Protein AF-A0AA40HMI4-F1 (afdb_monomer_lite)

pLDDT: mean 77.81, std 23.57, range [29.59, 97.75]

InterPro domains:
  IPR001865 Small ribosomal subunit protein uS2 [PF00318] (86-175)
  IPR001865 Small ribosomal subunit protein uS2 [cd01425] (86-175)
  IPR005706 Small ribosomal subunit protein uS2, bacteria/mitochondria/plastid [PTHR12534] (61-177)
  IPR018130 Small ribosomal subunit protein uS2, conserved site [PS00962] (83-94)
  IPR023591 Small ribosomal subunit protein uS2, flavodoxin-like domain superfamily [SSF52313] (86-175)

Secondary structure (DSSP, 8-state):
-------PPP------------------PPPPPPP----------------TTSHHHHHHHHHHHHSGGGSTTTT-GGGG--HHHHHHTTTTEEEEGGG--GGGGGGEEEEETTEEEE-HHHHHHHHHHHHHHHHHHHHTT---EEE---TTTHHHHHHHHHHHT-EEE-SPPPTT-

Radius of gyration: 33.23 Å; chains: 1; bounding box: 65×62×98 Å

Foldseek 3Di:
DDDDDDDDDDDDDDDDDDDDDDDDDDDDDDDDDDDDDDDDDDDDPPPPPDDPPPVVVVVVVCCLLCVCVVDPCSPVLLVVDDLVRCVVVVVQWAAFLVPDDPVCVVQWPQDDPRITTGDSVVVSVVVSVVVSVVVSCVSVVHADEAEAQDPVCLVVSCVVCVVVVHHYDHDDDDPPD

Structure (mmCIF, N/CA/C/O backbone):
data_AF-A0AA40HMI4-F1
#
_entry.id   AF-A0AA40HMI4-F1
#
loop_
_atom_site.group_PDB
_atom_site.id
_atom_site.type_symbol
_atom_site.label_atom_id
_atom_site.label_alt_id
_atom_site.label_comp_id
_atom_site.label_asym_id
_atom_site.label_entity_id
_atom_site.label_seq_id
_atom_site.pdbx_PDB_ins_code
_atom_site.Cartn_x
_atom_site.Cartn_y
_atom_site.Cartn_z
_atom_site.occupancy
_atom_site.B_iso_or_equiv
_atom_site.auth_seq_id
_atom_site.auth_comp_id
_atom_site.auth_asym_id
_atom_site.auth_atom_id
_atom_site.pdbx_PDB_model_num
ATOM 1 N N . MET A 1 1 ? 45.053 35.890 -38.807 1.00 39.19 1 MET A N 1
ATOM 2 C CA . MET A 1 1 ? 45.631 36.956 -37.968 1.00 39.19 1 MET A CA 1
ATOM 3 C C . MET A 1 1 ? 44.486 37.784 -37.398 1.00 39.19 1 MET A C 1
ATOM 5 O O . MET A 1 1 ? 43.878 38.510 -38.161 1.00 39.19 1 MET A O 1
ATOM 9 N N . ALA A 1 2 ? 44.202 37.563 -36.106 1.00 47.47 2 ALA A N 1
ATOM 10 C CA . ALA A 1 2 ? 43.482 38.379 -35.110 1.00 47.47 2 ALA A CA 1
ATOM 11 C C . ALA A 1 2 ? 42.045 38.937 -35.359 1.00 47.47 2 ALA A C 1
ATOM 13 O O . ALA A 1 2 ? 41.652 39.159 -36.497 1.00 47.47 2 ALA A O 1
ATOM 14 N N . PRO A 1 3 ? 41.253 39.137 -34.275 1.00 67.62 3 PRO A N 1
ATOM 15 C CA . PRO A 1 3 ? 39.784 39.033 -34.266 1.00 67.62 3 PRO A CA 1
ATOM 16 C C . PRO A 1 3 ? 39.045 40.328 -33.846 1.00 67.62 3 PRO A C 1
ATOM 18 O O . PRO A 1 3 ? 39.661 41.274 -33.362 1.00 67.62 3 PRO A O 1
ATOM 21 N N . ALA A 1 4 ? 37.710 40.358 -33.965 1.00 50.25 4 ALA A N 1
ATOM 22 C CA . ALA A 1 4 ? 36.847 41.439 -33.450 1.00 50.25 4 ALA A CA 1
ATOM 23 C C . ALA A 1 4 ? 35.420 40.907 -33.118 1.00 50.25 4 ALA A C 1
ATOM 25 O O . ALA A 1 4 ? 35.103 39.784 -33.507 1.00 50.25 4 ALA A O 1
ATOM 26 N N . PRO A 1 5 ? 34.557 41.635 -32.378 1.00 55.12 5 PRO A N 1
ATOM 27 C CA . PRO A 1 5 ? 34.471 41.522 -30.922 1.00 55.12 5 PRO A CA 1
ATOM 28 C C . PRO A 1 5 ? 33.071 41.145 -30.389 1.00 55.12 5 PRO A C 1
ATOM 30 O O . PRO A 1 5 ? 32.050 41.248 -31.065 1.00 55.12 5 PRO A O 1
ATOM 33 N N . ALA A 1 6 ? 33.058 40.724 -29.123 1.00 49.03 6 ALA A N 1
ATOM 34 C CA . ALA A 1 6 ? 31.888 40.367 -28.328 1.00 49.03 6 ALA A CA 1
ATOM 35 C C . ALA A 1 6 ? 30.992 41.571 -27.974 1.00 49.03 6 ALA A C 1
ATOM 37 O O . ALA A 1 6 ? 31.489 42.667 -27.714 1.00 49.03 6 ALA A O 1
ATOM 38 N N . LEU A 1 7 ? 29.679 41.326 -27.862 1.00 54.28 7 LEU A N 1
ATOM 39 C CA . LEU A 1 7 ? 28.703 42.230 -27.242 1.00 54.28 7 LEU A CA 1
ATOM 40 C C . LEU A 1 7 ? 28.017 41.565 -26.031 1.00 54.28 7 LEU A C 1
ATOM 42 O O . LEU A 1 7 ? 27.800 40.350 -26.047 1.00 54.28 7 LEU A O 1
ATOM 46 N N . PRO A 1 8 ? 27.683 42.339 -24.978 1.00 50.62 8 PRO A N 1
ATOM 47 C CA . PRO A 1 8 ? 27.342 41.804 -23.665 1.00 50.62 8 PRO A CA 1
ATOM 48 C C . PRO A 1 8 ? 25.832 41.648 -23.431 1.00 50.62 8 PRO A C 1
ATOM 50 O O . PRO A 1 8 ? 25.006 42.419 -23.918 1.00 50.62 8 PRO A O 1
ATOM 53 N N . ARG A 1 9 ? 25.492 40.654 -22.603 1.00 42.12 9 ARG A N 1
ATOM 54 C CA . ARG A 1 9 ? 24.164 40.452 -22.015 1.00 42.12 9 ARG A CA 1
ATOM 55 C C . ARG A 1 9 ? 23.946 41.402 -20.838 1.00 42.12 9 ARG A C 1
ATOM 57 O O . ARG A 1 9 ? 24.778 41.497 -19.940 1.00 42.12 9 ARG A O 1
ATOM 64 N N . LEU A 1 10 ? 22.792 42.054 -20.850 1.00 40.53 10 LEU A N 1
ATOM 65 C CA . LEU A 1 10 ? 22.265 42.913 -19.796 1.00 40.53 10 LEU A CA 1
ATOM 66 C C . LEU A 1 10 ? 21.393 42.112 -18.811 1.00 40.53 10 LEU A C 1
ATOM 68 O O . LEU A 1 10 ? 20.688 41.191 -19.215 1.00 40.53 10 LEU A O 1
ATOM 72 N N . LEU A 1 11 ? 21.394 42.607 -17.566 1.00 37.09 11 LEU A N 1
ATOM 73 C CA . LEU A 1 11 ? 20.369 42.511 -16.511 1.00 37.09 11 LEU A CA 1
ATOM 74 C C . LEU A 1 11 ? 20.312 41.238 -15.649 1.00 37.09 11 LEU A C 1
ATOM 76 O O . LEU A 1 11 ? 19.708 40.237 -16.013 1.00 37.09 11 LEU A O 1
ATOM 80 N N . SER A 1 12 ? 20.773 41.363 -14.400 1.00 38.62 12 SER A N 1
ATOM 81 C CA . SER A 1 12 ? 19.891 41.602 -13.235 1.00 38.62 12 SER A CA 1
ATOM 82 C C . SER A 1 12 ? 20.433 40.937 -11.963 1.00 38.62 12 SER A C 1
ATOM 84 O O . SER A 1 12 ? 20.500 39.716 -11.886 1.00 38.62 12 SER A O 1
ATOM 86 N N . ALA A 1 13 ? 20.782 41.756 -10.969 1.00 42.25 13 ALA A N 1
ATOM 87 C CA . ALA A 1 13 ? 20.703 41.506 -9.522 1.00 42.25 13 ALA A CA 1
ATOM 88 C C . ALA A 1 13 ? 21.290 42.771 -8.858 1.00 42.25 13 ALA A C 1
ATOM 90 O O . ALA A 1 13 ? 22.394 43.182 -9.191 1.00 42.25 13 ALA A O 1
ATOM 91 N N . GLY A 1 14 ? 20.605 43.535 -8.013 1.00 39.56 14 GLY A N 1
ATOM 92 C CA . GLY A 1 14 ? 19.668 43.102 -6.989 1.00 39.56 14 GLY A CA 1
ATOM 93 C C . GLY A 1 14 ? 20.402 43.000 -5.650 1.00 39.56 14 GLY A C 1
ATOM 94 O O . GLY A 1 14 ? 20.898 41.936 -5.318 1.00 39.56 14 GLY A O 1
ATOM 95 N N . ALA A 1 15 ? 20.404 44.116 -4.912 1.00 40.19 15 ALA A N 1
ATOM 96 C CA . ALA A 1 15 ? 20.555 44.238 -3.455 1.00 40.19 15 ALA A CA 1
ATOM 97 C C . ALA A 1 15 ? 21.954 44.131 -2.784 1.00 40.19 15 ALA A C 1
ATOM 99 O O . ALA A 1 15 ? 22.657 43.129 -2.819 1.00 40.19 15 ALA A O 1
ATOM 100 N N . TRP A 1 16 ? 22.285 45.231 -2.097 1.00 36.84 16 TRP A N 1
ATOM 101 C CA . TRP A 1 16 ? 23.260 45.450 -1.007 1.00 36.84 16 TRP A CA 1
ATOM 102 C C . TRP A 1 16 ? 22.890 44.680 0.296 1.00 36.84 16 TRP A C 1
ATOM 104 O O . TRP A 1 16 ? 21.784 44.138 0.306 1.00 36.84 16 TRP A O 1
ATOM 114 N N . PRO A 1 17 ? 23.670 44.676 1.426 1.00 47.72 17 PRO A N 1
ATOM 115 C CA . PRO A 1 17 ? 24.777 45.576 1.832 1.00 47.72 17 PRO A CA 1
ATOM 116 C C . PRO A 1 17 ? 26.017 44.947 2.552 1.00 47.72 17 PRO A C 1
ATOM 118 O O . PRO A 1 17 ? 26.046 43.789 2.951 1.00 47.72 17 PRO A O 1
ATOM 121 N N . ARG A 1 18 ? 27.049 45.791 2.755 1.00 44.75 18 ARG A N 1
ATOM 122 C CA . ARG A 1 18 ? 28.192 45.695 3.714 1.00 44.75 18 ARG A CA 1
ATOM 123 C C . ARG A 1 18 ? 27.796 46.284 5.105 1.00 44.75 18 ARG A C 1
ATOM 125 O O . ARG A 1 18 ? 26.710 46.852 5.166 1.00 44.75 18 ARG A O 1
ATOM 132 N N . PRO A 1 19 ? 28.657 46.392 6.158 1.00 51.53 19 PRO A N 1
ATOM 133 C CA . PRO A 1 19 ? 29.918 45.714 6.514 1.00 51.53 19 PRO A CA 1
ATOM 134 C C . PRO A 1 19 ? 29.957 45.149 7.966 1.00 51.53 19 PRO A C 1
ATOM 136 O O . PRO A 1 19 ? 29.112 45.422 8.813 1.00 51.53 19 PRO A O 1
ATOM 139 N N . LEU A 1 20 ? 31.039 44.419 8.257 1.00 50.53 20 LEU A N 1
ATOM 140 C CA . LEU A 1 20 ? 31.500 43.962 9.574 1.00 50.53 20 LEU A CA 1
ATOM 141 C C . LEU A 1 20 ? 31.708 45.114 10.581 1.00 50.53 20 LEU A C 1
ATOM 143 O O . LEU A 1 20 ? 32.432 46.069 10.296 1.00 50.53 20 LEU A O 1
ATOM 147 N N . ARG A 1 21 ? 3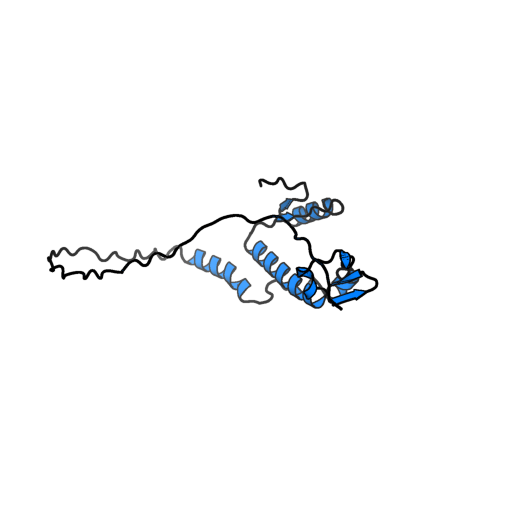1.158 44.970 11.795 1.00 42.62 21 ARG A N 1
ATOM 148 C CA . ARG A 1 21 ? 31.511 45.763 12.987 1.00 42.62 21 ARG A CA 1
ATOM 149 C C . ARG A 1 21 ? 31.976 44.821 14.101 1.00 42.62 21 ARG A C 1
ATOM 151 O O . ARG A 1 21 ? 31.181 44.084 14.672 1.00 42.62 21 ARG A O 1
ATOM 158 N N . LEU A 1 22 ? 33.271 44.868 14.401 1.00 44.53 22 LEU A N 1
ATOM 159 C CA . LEU A 1 22 ? 33.870 44.311 15.613 1.00 44.53 22 LEU A CA 1
ATOM 160 C C . LEU A 1 22 ? 33.467 45.181 16.810 1.00 44.53 22 LEU A C 1
ATOM 162 O O . LEU A 1 22 ? 33.788 46.372 16.847 1.00 44.53 22 LEU A O 1
ATOM 166 N N . HIS A 1 23 ? 32.797 44.592 17.799 1.00 44.69 23 HIS A N 1
ATOM 167 C CA . HIS A 1 23 ? 32.662 45.186 19.125 1.00 44.69 23 HIS A CA 1
ATOM 168 C C . HIS A 1 23 ? 33.213 44.255 20.204 1.00 44.69 23 HIS A C 1
ATOM 170 O O . HIS A 1 23 ? 32.845 43.092 20.333 1.00 44.69 23 HIS A O 1
ATOM 176 N N . VAL A 1 24 ? 34.158 44.849 20.924 1.00 46.75 24 VAL A N 1
ATOM 177 C CA . VAL A 1 24 ? 34.920 44.403 22.082 1.00 46.75 24 VAL A CA 1
ATOM 178 C C . VAL A 1 24 ? 33.992 43.869 23.179 1.00 46.75 24 VAL A C 1
ATOM 180 O O . VAL A 1 24 ? 33.138 44.601 23.676 1.00 46.75 24 VAL A O 1
ATOM 183 N N . LEU A 1 25 ? 34.195 42.616 23.598 1.00 42.97 25 LEU A N 1
ATOM 184 C CA . LEU A 1 25 ? 33.617 42.087 24.834 1.00 42.97 25 LEU A CA 1
ATOM 185 C C . LEU A 1 25 ? 34.420 42.620 26.027 1.00 42.97 25 LEU A C 1
ATOM 187 O O . LEU A 1 25 ? 35.595 42.297 26.198 1.00 42.97 25 LEU A O 1
ATOM 191 N N . ARG A 1 26 ? 33.773 43.432 26.864 1.00 40.28 26 ARG A N 1
ATOM 192 C CA . ARG A 1 26 ? 34.292 43.872 28.161 1.00 40.28 26 ARG A CA 1
ATOM 193 C C . ARG A 1 26 ? 33.776 42.917 29.238 1.00 40.28 26 ARG A C 1
ATOM 195 O O . ARG A 1 26 ? 32.571 42.787 29.426 1.00 40.28 26 ARG A O 1
ATOM 202 N N . ALA A 1 27 ? 34.706 42.250 29.914 1.00 42.75 27 ALA A N 1
ATOM 203 C CA . ALA A 1 27 ? 34.452 41.362 31.040 1.00 42.75 27 ALA A CA 1
ATOM 204 C C . ALA A 1 27 ? 33.789 42.111 32.211 1.00 42.75 27 ALA A C 1
ATOM 206 O O . ALA A 1 27 ? 34.248 43.186 32.604 1.00 42.75 27 ALA A O 1
ATOM 207 N N . ALA A 1 28 ? 32.739 41.518 32.778 1.00 40.97 28 ALA A N 1
ATOM 208 C CA . ALA A 1 28 ? 32.129 41.927 34.037 1.00 40.97 28 ALA A CA 1
ATOM 209 C C . ALA A 1 28 ? 32.174 40.735 35.002 1.00 40.97 28 ALA A C 1
ATOM 211 O O . ALA A 1 28 ? 31.607 39.677 34.738 1.00 40.97 28 ALA A O 1
ATOM 212 N N . THR A 1 29 ? 32.908 40.904 36.095 1.00 50.22 29 THR A N 1
ATOM 213 C CA . THR A 1 29 ? 33.030 39.962 37.208 1.00 50.22 29 THR A CA 1
ATOM 214 C C . THR A 1 29 ? 31.845 40.121 38.170 1.00 50.22 29 THR A C 1
ATOM 216 O O . THR A 1 29 ? 31.501 41.253 38.515 1.00 50.22 29 THR A O 1
ATOM 219 N N . PRO A 1 30 ? 31.226 39.035 38.668 1.00 53.53 30 PRO A N 1
ATOM 220 C CA . PRO A 1 30 ? 30.298 39.123 39.792 1.00 53.53 30 PRO A CA 1
ATOM 221 C C . PRO A 1 30 ? 31.068 39.099 41.121 1.00 53.53 30 PRO A C 1
ATOM 223 O O . PRO A 1 30 ? 31.857 38.190 41.376 1.00 53.53 30 PRO A O 1
ATOM 226 N N . GLY A 1 31 ? 30.844 40.111 41.963 1.00 47.50 31 GLY A N 1
ATOM 227 C CA . GLY A 1 31 ? 31.348 40.171 43.338 1.00 47.50 31 GLY A CA 1
ATOM 228 C C . GLY A 1 31 ? 30.575 39.256 44.307 1.00 47.50 31 GLY A C 1
ATOM 229 O O . GLY A 1 31 ? 29.486 38.783 43.976 1.00 47.50 31 GLY A O 1
ATOM 230 N N . PRO A 1 32 ? 31.111 39.000 45.515 1.00 49.62 32 PRO A N 1
ATOM 2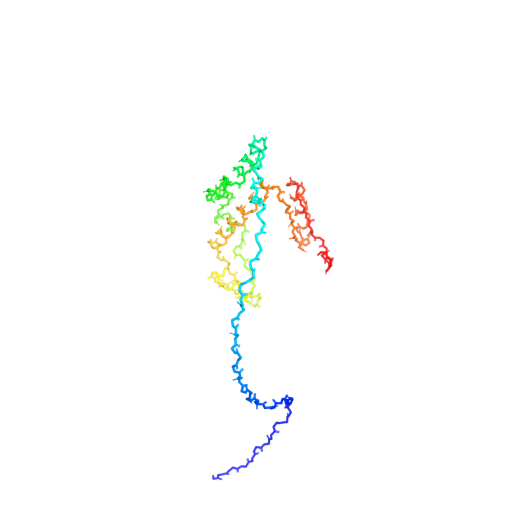31 C CA . PRO A 1 32 ? 30.529 38.052 46.459 1.00 49.62 32 PRO A CA 1
ATOM 232 C C . PRO A 1 32 ? 29.366 38.672 47.248 1.00 49.62 32 PRO A C 1
ATOM 234 O O . PRO A 1 32 ? 29.528 39.682 47.935 1.00 49.62 32 PRO A O 1
ATOM 237 N N . ALA A 1 33 ? 28.194 38.036 47.198 1.00 45.59 33 ALA A N 1
ATOM 238 C CA . ALA A 1 33 ? 27.073 38.344 48.080 1.00 45.59 33 ALA A CA 1
ATOM 239 C C . ALA A 1 33 ? 27.193 37.548 49.394 1.00 45.59 33 ALA A C 1
ATOM 241 O O . ALA A 1 33 ? 27.371 36.331 49.393 1.00 45.59 33 ALA A O 1
ATOM 242 N N . ARG A 1 34 ? 27.124 38.269 50.519 1.00 41.72 34 ARG A N 1
ATOM 243 C CA . ARG A 1 34 ? 27.174 37.764 51.903 1.00 41.72 34 ARG A CA 1
ATOM 244 C C . ARG A 1 34 ? 25.962 36.881 52.255 1.00 41.72 34 ARG A C 1
ATOM 246 O O . ARG A 1 34 ? 24.868 37.147 51.759 1.00 41.72 34 ARG A O 1
ATOM 253 N N . PRO A 1 35 ? 26.106 35.920 53.188 1.00 47.59 35 PRO A N 1
ATOM 254 C CA . PRO A 1 35 ? 24.995 35.104 53.653 1.00 47.59 35 PRO A CA 1
ATOM 255 C C . PRO A 1 35 ? 24.201 35.862 54.724 1.00 47.59 35 PRO A C 1
ATOM 257 O O . PRO A 1 35 ? 24.768 36.363 55.696 1.00 47.59 35 PRO A O 1
ATOM 260 N N . SER A 1 36 ? 22.882 35.932 54.565 1.00 43.62 36 SER A N 1
ATOM 261 C CA . SER A 1 36 ? 21.972 36.348 55.631 1.00 43.62 36 SER A CA 1
ATOM 262 C C . SER A 1 36 ? 21.113 35.148 56.000 1.00 43.62 36 SER A C 1
ATOM 264 O O . SER A 1 36 ? 20.319 34.664 55.195 1.00 43.62 36 SER A O 1
ATOM 266 N N . GLY A 1 37 ? 21.349 34.613 57.195 1.00 44.00 37 GLY A N 1
ATOM 267 C CA . GLY A 1 37 ? 20.578 33.511 57.739 1.00 44.00 37 GLY A CA 1
ATOM 268 C C . GLY A 1 37 ? 19.176 33.968 58.119 1.00 44.00 37 GLY A C 1
ATOM 269 O O . GLY A 1 37 ? 19.016 34.976 58.800 1.00 44.00 37 GLY A O 1
ATOM 270 N N . ARG A 1 38 ? 18.175 33.178 57.734 1.00 42.44 38 ARG A N 1
ATOM 271 C CA . ARG A 1 38 ? 16.918 33.044 58.471 1.00 42.44 38 ARG A CA 1
ATOM 272 C C . ARG A 1 38 ? 16.447 31.605 58.354 1.00 42.44 38 ARG A C 1
ATOM 274 O O . ARG A 1 38 ? 16.068 31.129 57.291 1.00 42.44 38 ARG A O 1
ATOM 281 N N . THR A 1 39 ? 16.537 30.926 59.484 1.00 45.91 39 THR A N 1
ATOM 282 C CA . THR A 1 39 ? 15.853 29.681 59.786 1.00 45.91 39 THR A CA 1
ATOM 283 C C . THR A 1 39 ? 14.345 29.904 59.735 1.00 45.91 39 THR A C 1
ATOM 285 O O . THR A 1 39 ? 13.845 30.896 60.257 1.00 45.91 39 THR A O 1
ATOM 288 N N . LEU A 1 40 ? 13.638 28.962 59.118 1.00 44.97 40 LEU A N 1
ATOM 289 C CA . LEU A 1 40 ? 12.300 28.501 59.488 1.00 44.97 40 LEU A CA 1
ATOM 290 C C . LEU A 1 40 ? 12.106 27.175 58.752 1.00 44.97 40 LEU A C 1
ATOM 292 O O . LEU A 1 40 ? 11.892 27.139 57.544 1.00 44.97 40 LEU A O 1
ATOM 296 N N . GLY A 1 41 ? 12.278 26.076 59.483 1.00 35.69 41 GLY A N 1
ATOM 297 C CA . GLY A 1 41 ? 11.861 24.771 58.999 1.00 35.69 41 GLY A CA 1
ATOM 298 C C . GLY A 1 41 ? 10.341 24.731 58.889 1.00 35.69 41 GLY A C 1
ATOM 299 O O . GLY A 1 41 ? 9.646 25.198 59.787 1.00 35.69 41 GLY A O 1
ATOM 300 N N . SER A 1 42 ? 9.837 24.156 57.803 1.00 38.31 42 SER A N 1
ATOM 301 C CA . SER A 1 42 ? 8.573 23.427 57.795 1.00 38.31 42 SER A CA 1
ATOM 302 C C . SER A 1 42 ? 8.466 22.611 56.510 1.00 38.31 42 SER A C 1
ATOM 304 O O . SER A 1 42 ? 8.594 23.148 55.415 1.00 38.31 42 SER A O 1
ATOM 306 N N . ALA A 1 43 ? 8.221 21.317 56.712 1.00 33.88 43 ALA A N 1
ATOM 307 C CA . ALA A 1 43 ? 7.679 20.345 55.775 1.00 33.88 43 ALA A CA 1
ATOM 308 C C . ALA A 1 43 ? 8.472 20.089 54.482 1.00 33.88 43 ALA A C 1
ATOM 310 O O . ALA A 1 43 ? 8.270 20.713 53.443 1.00 33.88 43 ALA A O 1
ATOM 311 N N . ALA A 1 44 ? 9.272 19.019 54.528 1.00 31.64 44 ALA A N 1
ATOM 312 C CA . ALA A 1 44 ? 9.402 18.132 53.382 1.00 31.64 44 ALA A CA 1
ATOM 313 C C . ALA A 1 44 ? 7.995 17.874 52.828 1.00 31.64 44 ALA A C 1
ATOM 315 O O . ALA A 1 44 ? 7.128 17.381 53.554 1.00 31.64 44 ALA A O 1
ATOM 316 N N . ALA A 1 45 ? 7.761 18.267 51.578 1.00 29.59 45 ALA A N 1
ATOM 317 C CA . ALA A 1 45 ? 6.564 17.887 50.856 1.00 29.59 45 ALA A CA 1
ATOM 318 C C . ALA A 1 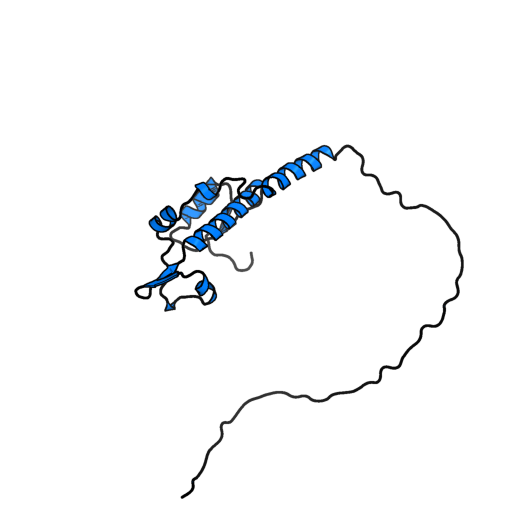45 ? 6.543 16.359 50.828 1.00 29.59 45 ALA A C 1
ATOM 320 O O . ALA A 1 45 ? 7.317 15.724 50.110 1.00 29.59 45 ALA A O 1
ATOM 321 N N . ALA A 1 46 ? 5.723 15.785 51.705 1.00 30.77 46 ALA A N 1
ATOM 322 C CA . ALA A 1 46 ? 5.414 14.378 51.699 1.00 30.77 46 ALA A CA 1
ATOM 323 C C . ALA A 1 46 ? 4.982 14.031 50.276 1.00 30.77 46 ALA A C 1
ATOM 325 O O . ALA A 1 46 ? 4.032 14.614 49.749 1.00 30.77 46 ALA A O 1
ATOM 326 N N . ALA A 1 47 ? 5.726 13.116 49.659 1.00 39.19 47 ALA A N 1
ATOM 327 C CA . ALA A 1 47 ? 5.271 12.396 48.493 1.00 39.19 47 ALA A CA 1
ATOM 328 C C . ALA A 1 47 ? 3.886 11.849 48.839 1.00 39.19 47 ALA A C 1
ATOM 330 O O . ALA A 1 47 ? 3.756 10.975 49.700 1.00 39.19 47 ALA A O 1
ATOM 331 N N . VAL A 1 48 ? 2.860 12.436 48.226 1.00 43.81 48 VAL A N 1
ATOM 332 C CA . VAL A 1 48 ? 1.510 11.893 48.256 1.00 43.81 48 VAL A CA 1
ATOM 333 C C . VAL A 1 48 ? 1.638 10.525 47.612 1.00 43.81 48 VAL A C 1
ATOM 335 O O . VAL A 1 48 ? 1.840 10.390 46.411 1.00 43.81 48 VAL A O 1
ATOM 338 N N . SER A 1 49 ? 1.669 9.520 48.474 1.00 49.50 49 SER A N 1
ATOM 339 C CA . SER A 1 49 ? 1.549 8.129 48.100 1.00 49.50 49 SER A CA 1
ATOM 340 C C . SER A 1 49 ? 0.107 7.992 47.647 1.00 49.50 49 SER A C 1
ATOM 342 O O . SER A 1 49 ? -0.808 8.116 48.464 1.00 49.50 49 SER A O 1
ATOM 344 N N . ASP A 1 50 ? -0.095 7.821 46.346 1.00 50.03 50 ASP A N 1
ATOM 345 C CA . ASP A 1 50 ? -1.402 7.452 45.824 1.00 50.03 50 ASP A CA 1
ATOM 346 C C . ASP A 1 50 ? -1.915 6.210 46.584 1.00 50.03 50 ASP A C 1
ATOM 348 O O . ASP A 1 50 ? -1.131 5.307 46.907 1.00 50.03 50 ASP A O 1
ATOM 352 N N . PRO A 1 51 ? -3.211 6.152 46.933 1.00 51.22 51 PRO A N 1
ATOM 353 C CA . PRO A 1 51 ? -3.758 5.047 47.707 1.00 51.22 51 PRO A CA 1
ATOM 354 C C . PRO A 1 51 ? -3.635 3.719 46.931 1.00 51.22 51 PRO A C 1
ATOM 356 O O . PRO A 1 51 ? -3.972 3.668 45.744 1.00 51.22 51 PRO A O 1
ATOM 359 N N . PRO A 1 52 ? -3.230 2.609 47.582 1.00 50.84 52 PRO A N 1
ATOM 360 C CA . PRO A 1 52 ? -3.141 1.296 46.953 1.00 50.84 52 PRO A CA 1
ATOM 361 C C . PRO A 1 52 ? -4.549 0.691 46.857 1.00 50.84 52 PRO A C 1
ATOM 363 O O . PRO A 1 52 ? -4.946 -0.145 47.664 1.00 50.84 52 PRO A O 1
ATOM 366 N N . GLY A 1 53 ? -5.350 1.178 45.911 1.00 44.09 53 GLY A N 1
ATOM 367 C CA . GLY A 1 53 ? -6.739 0.734 45.739 1.00 44.09 53 GLY A CA 1
ATOM 368 C C . GLY A 1 53 ? -7.300 0.862 44.323 1.00 44.09 53 GLY A C 1
ATOM 369 O O . GLY A 1 53 ? -8.341 0.281 44.036 1.00 44.09 53 GLY A O 1
ATOM 370 N N . SER A 1 54 ? -6.610 1.564 43.420 1.00 47.09 54 SER A N 1
ATOM 371 C CA . SER A 1 54 ? -6.976 1.692 41.998 1.00 47.09 54 SER A CA 1
ATOM 372 C C . SER A 1 54 ? -5.917 1.132 41.035 1.00 47.09 54 SER A C 1
ATOM 374 O O . SER A 1 54 ? -6.140 1.118 39.825 1.00 47.09 54 SER A O 1
ATOM 376 N N . SER A 1 55 ? -4.793 0.620 41.552 1.00 51.84 55 SER A N 1
ATOM 377 C CA . SER A 1 55 ? -3.652 0.137 40.759 1.00 51.84 55 SER A CA 1
ATOM 378 C C . SER A 1 55 ? -3.970 -1.101 39.917 1.00 51.84 55 SER A C 1
ATOM 380 O O . SER A 1 55 ? -3.568 -1.172 38.762 1.00 51.84 55 SER A O 1
ATOM 382 N N . GLY A 1 56 ? -4.793 -2.027 40.421 1.00 54.38 56 GLY A N 1
ATOM 383 C CA . GLY A 1 56 ? -5.051 -3.295 39.727 1.00 54.38 56 GLY A CA 1
ATOM 384 C C . GLY A 1 56 ? -5.738 -3.160 38.361 1.00 54.38 56 GLY A C 1
ATOM 385 O O . GLY A 1 56 ? -5.539 -4.006 37.492 1.00 54.38 56 GLY A O 1
ATOM 386 N N . HIS A 1 57 ? -6.526 -2.103 38.136 1.00 59.12 57 HIS A N 1
ATOM 387 C CA . HIS A 1 57 ? -7.207 -1.894 36.852 1.00 59.12 57 HIS A CA 1
ATOM 388 C C . HIS A 1 57 ? -6.301 -1.215 35.812 1.00 59.12 57 HIS A C 1
ATOM 390 O O . HIS A 1 57 ? -6.396 -1.536 34.624 1.00 59.12 57 HIS A O 1
ATOM 396 N N . ALA A 1 58 ? -5.406 -0.330 36.265 1.00 63.59 58 ALA A N 1
ATOM 397 C CA . ALA A 1 58 ? -4.372 0.283 35.432 1.00 63.59 58 ALA A CA 1
ATOM 398 C C . ALA A 1 58 ? -3.331 -0.764 35.003 1.00 63.59 58 ALA A C 1
ATOM 400 O O . ALA A 1 58 ? -3.045 -0.894 33.816 1.00 63.59 58 ALA A O 1
ATOM 401 N N . ASP A 1 59 ? -2.896 -1.620 35.934 1.00 75.25 59 ASP A N 1
ATOM 402 C CA . ASP A 1 59 ? -1.944 -2.703 35.662 1.00 75.25 59 ASP A CA 1
ATOM 403 C C . ASP A 1 59 ? -2.466 -3.694 34.604 1.00 75.25 59 ASP A C 1
ATOM 405 O O . ASP A 1 59 ? -1.709 -4.202 33.774 1.00 75.25 59 ASP A O 1
ATOM 409 N N . LEU A 1 60 ? -3.772 -3.987 34.617 1.00 78.69 60 LEU A N 1
ATOM 410 C CA . LEU A 1 60 ? -4.408 -4.859 33.625 1.00 78.69 60 LEU A CA 1
ATOM 411 C C . LEU A 1 60 ? -4.501 -4.192 32.250 1.00 78.69 60 LEU A C 1
ATOM 413 O O . LEU A 1 60 ? -4.226 -4.842 31.242 1.00 78.69 60 LEU A O 1
ATOM 417 N N . GLN A 1 61 ? -4.860 -2.909 32.195 1.00 80.88 61 GLN A N 1
ATOM 418 C CA . GLN A 1 61 ? -4.917 -2.154 30.940 1.00 80.88 61 GLN A CA 1
ATOM 419 C C . GLN A 1 61 ? -3.530 -2.034 30.304 1.00 80.88 61 GLN A C 1
ATOM 421 O O . GLN A 1 61 ? -3.380 -2.279 29.105 1.00 80.88 61 GLN A O 1
ATOM 426 N N . ASP A 1 62 ? -2.504 -1.781 31.111 1.00 81.94 62 ASP A N 1
ATOM 427 C CA . ASP A 1 62 ? -1.122 -1.705 30.646 1.00 81.94 62 ASP A CA 1
ATOM 428 C C . ASP A 1 62 ? -0.612 -3.054 30.134 1.00 81.94 62 ASP A C 1
ATOM 430 O O . ASP A 1 62 ? 0.079 -3.114 29.113 1.00 81.94 62 ASP A O 1
ATOM 434 N N . ARG A 1 63 ? -0.998 -4.169 30.766 1.00 83.75 63 ARG A N 1
ATOM 435 C CA . ARG A 1 63 ? -0.695 -5.518 30.255 1.00 83.75 63 ARG A CA 1
ATOM 436 C C . ARG A 1 63 ? -1.355 -5.773 28.905 1.00 83.75 63 ARG A C 1
ATOM 438 O O . ARG A 1 63 ? -0.655 -6.125 27.960 1.00 83.75 63 ARG A O 1
ATOM 445 N N . VAL A 1 64 ? -2.655 -5.500 28.788 1.00 86.44 64 VAL A N 1
ATOM 446 C CA . VAL A 1 64 ? -3.424 -5.684 27.543 1.00 86.44 64 VAL A CA 1
ATOM 447 C C . VAL A 1 64 ? -2.817 -4.886 26.386 1.00 86.44 64 VAL A C 1
ATOM 449 O O . VAL A 1 64 ? -2.779 -5.381 25.261 1.00 86.44 64 VAL A O 1
ATOM 452 N N . LEU A 1 65 ? -2.319 -3.673 26.643 1.00 85.38 65 LEU A N 1
ATOM 453 C CA . LEU A 1 65 ? -1.738 -2.795 25.621 1.00 85.38 65 LEU A CA 1
ATOM 454 C C . LEU A 1 65 ? -0.263 -3.086 25.301 1.00 85.38 65 LEU A C 1
ATOM 456 O O . LEU A 1 65 ? 0.186 -2.762 24.192 1.00 85.38 65 LEU A O 1
ATOM 460 N N . SER A 1 66 ? 0.490 -3.648 26.251 1.00 88.19 66 SER A N 1
ATOM 461 C CA . SER A 1 66 ? 1.932 -3.918 26.121 1.00 88.19 66 SER A CA 1
ATOM 462 C C . SER A 1 66 ? 2.251 -5.326 25.627 1.00 88.19 66 SER A C 1
ATOM 464 O O . SER A 1 66 ? 3.285 -5.528 24.994 1.00 88.19 66 SER A O 1
ATOM 466 N N . GLU A 1 67 ? 1.382 -6.299 25.884 1.00 89.25 67 GLU A N 1
ATOM 467 C CA . GLU A 1 67 ? 1.585 -7.696 25.501 1.00 89.25 67 GLU A CA 1
ATOM 468 C C . GLU A 1 67 ? 1.676 -7.907 23.978 1.00 89.25 67 GLU A C 1
ATOM 470 O O . GLU A 1 67 ? 2.660 -8.508 23.540 1.00 89.25 67 GLU A O 1
ATOM 475 N N . PRO A 1 68 ? 0.800 -7.316 23.137 1.00 90.69 68 PRO A N 1
ATOM 476 C CA . PRO A 1 68 ? 0.907 -7.456 21.684 1.00 90.69 68 PRO A CA 1
ATOM 477 C C . PRO A 1 68 ? 2.215 -6.911 21.101 1.00 90.69 68 PRO A C 1
ATOM 479 O O . PRO A 1 68 ? 2.655 -7.376 20.058 1.00 90.69 68 PRO A O 1
ATOM 482 N N . LEU A 1 69 ? 2.851 -5.934 21.758 1.00 89.75 69 LEU A N 1
ATOM 483 C CA . LEU A 1 69 ? 4.079 -5.298 21.264 1.00 89.75 69 LEU A CA 1
ATOM 484 C C . LEU A 1 69 ? 5.334 -6.162 21.450 1.00 89.75 69 LEU A C 1
ATOM 486 O O . LEU A 1 69 ? 6.376 -5.860 20.873 1.00 89.75 69 LEU A O 1
ATOM 490 N N . LYS A 1 70 ? 5.263 -7.207 22.281 1.00 91.81 70 LYS A N 1
ATOM 491 C CA . LYS A 1 70 ? 6.399 -8.103 22.550 1.00 91.81 70 LYS A CA 1
ATOM 492 C C . LYS A 1 70 ? 6.598 -9.138 21.445 1.00 91.81 70 LYS A C 1
ATOM 494 O O . LYS A 1 70 ? 7.683 -9.699 21.321 1.00 91.81 70 LYS A O 1
ATOM 499 N N . HIS A 1 71 ? 5.557 -9.400 20.661 1.00 90.81 71 HIS A N 1
ATOM 500 C CA . HIS A 1 71 ? 5.561 -10.397 19.600 1.00 90.81 71 HIS A CA 1
ATOM 501 C C . HIS A 1 71 ? 5.711 -9.706 18.242 1.00 90.81 71 HIS A C 1
ATOM 503 O O . HIS A 1 71 ? 5.051 -8.706 17.983 1.00 90.81 71 HIS A O 1
ATOM 509 N N . SER A 1 72 ? 6.563 -10.241 17.360 1.00 85.56 72 SER A N 1
ATOM 510 C CA . SER A 1 72 ? 6.782 -9.644 16.034 1.00 85.56 72 SER A CA 1
ATOM 511 C C . SER A 1 72 ? 5.536 -9.709 15.148 1.00 85.56 72 SER A C 1
ATOM 513 O O . SER A 1 72 ? 5.269 -8.772 14.404 1.00 85.56 72 SER A O 1
ATOM 515 N N . ASP A 1 73 ? 4.773 -10.801 15.246 1.00 89.31 73 ASP A N 1
ATOM 516 C CA . ASP A 1 73 ? 3.578 -11.066 14.440 1.00 89.31 73 ASP A CA 1
ATOM 517 C C . ASP A 1 73 ? 2.422 -11.557 15.328 1.00 89.31 73 ASP A C 1
ATOM 519 O O . ASP A 1 73 ? 1.958 -12.688 15.204 1.00 89.31 73 ASP A O 1
ATOM 523 N N . PHE A 1 74 ? 1.951 -10.713 16.251 1.00 92.62 74 PHE A N 1
ATOM 524 C CA . PHE A 1 74 ? 0.891 -11.079 17.205 1.00 92.62 74 PHE A CA 1
ATOM 525 C C . PHE A 1 74 ? -0.430 -11.499 16.528 1.00 92.62 74 PHE A C 1
ATOM 527 O O . PHE A 1 74 ? -1.093 -12.427 16.979 1.00 92.62 74 PHE A O 1
ATOM 534 N N . PHE A 1 75 ? -0.800 -10.845 15.423 1.00 93.25 75 PHE A N 1
ATOM 535 C CA . PHE A 1 75 ? -2.057 -11.097 14.702 1.00 93.25 75 PHE A CA 1
ATOM 536 C C . PHE A 1 75 ? -1.916 -12.071 13.521 1.00 93.25 75 PHE A C 1
ATOM 538 O O . PHE A 1 75 ? -2.839 -12.198 12.722 1.00 93.25 75 PHE A O 1
ATOM 545 N N . ASN A 1 76 ? -0.754 -12.716 13.369 1.00 94.81 76 ASN A N 1
ATOM 546 C CA . ASN A 1 76 ? -0.460 -13.669 12.293 1.00 94.81 76 ASN A CA 1
ATOM 547 C C . ASN A 1 76 ? -0.728 -13.151 10.858 1.00 94.81 76 ASN A C 1
ATOM 549 O O . ASN A 1 76 ? -1.149 -13.874 9.958 1.00 94.81 76 ASN A O 1
ATOM 553 N N . VAL A 1 77 ? -0.446 -11.866 10.628 1.00 94.06 77 VAL A N 1
ATOM 554 C CA . VAL A 1 77 ? -0.775 -11.125 9.393 1.00 94.06 77 VAL A CA 1
ATOM 555 C C . VAL A 1 77 ? -0.071 -11.646 8.137 1.00 94.06 77 VAL A C 1
ATOM 557 O O . VAL A 1 77 ? -0.528 -11.398 7.022 1.00 94.06 77 VAL A O 1
ATOM 560 N N . LYS A 1 78 ? 1.037 -12.375 8.308 1.00 91.44 78 LYS A N 1
ATOM 561 C CA . LYS A 1 78 ? 1.825 -12.972 7.220 1.00 91.44 78 LYS A CA 1
ATOM 562 C C . LYS A 1 78 ? 1.045 -14.005 6.409 1.00 91.44 78 LYS A C 1
ATOM 564 O O . LYS A 1 78 ? 1.318 -14.160 5.228 1.00 91.44 78 LYS A O 1
ATOM 569 N N . GLU A 1 79 ? 0.090 -14.702 7.019 1.00 93.19 79 GLU A N 1
ATOM 570 C CA . GLU A 1 79 ? -0.672 -15.756 6.336 1.00 93.19 79 GLU A CA 1
ATOM 571 C C . GLU A 1 79 ? -1.752 -15.204 5.395 1.00 93.19 79 GLU A C 1
ATOM 573 O O . GLU A 1 79 ? -2.254 -15.926 4.536 1.00 93.19 79 GLU A O 1
ATOM 578 N N . LEU A 1 80 ? -2.092 -13.915 5.509 1.00 94.50 80 LEU A N 1
ATOM 579 C CA . LEU A 1 80 ? -3.149 -13.290 4.709 1.00 94.50 80 LEU A CA 1
ATOM 580 C C . LEU A 1 80 ? -2.766 -13.104 3.236 1.00 94.50 80 LEU A C 1
ATOM 582 O O . LEU A 1 80 ? -3.644 -12.958 2.385 1.00 94.50 80 LEU A O 1
ATOM 586 N N . PHE A 1 81 ? -1.470 -13.066 2.920 1.00 95.50 81 PHE A N 1
ATOM 587 C CA . PHE A 1 81 ? -0.995 -12.828 1.562 1.00 95.50 81 PHE A CA 1
ATOM 588 C C . PHE A 1 81 ? 0.287 -13.605 1.254 1.00 95.50 81 PHE A C 1
ATOM 590 O O . PHE A 1 81 ? 1.033 -14.028 2.126 1.00 95.50 81 PHE A O 1
ATOM 597 N N . SER A 1 82 ? 0.555 -13.776 -0.036 1.00 96.12 82 SER A N 1
ATOM 598 C CA . SER A 1 82 ? 1.780 -14.382 -0.556 1.00 96.12 82 SER A CA 1
ATOM 599 C C . SER A 1 82 ? 2.255 -13.576 -1.759 1.00 96.12 82 SER A C 1
ATOM 601 O O . SER A 1 82 ? 1.436 -12.982 -2.464 1.00 96.12 82 SER A O 1
ATOM 603 N N . VAL A 1 83 ? 3.561 -13.588 -2.043 1.00 95.62 83 VAL A N 1
ATOM 604 C CA . VAL A 1 83 ? 4.135 -12.958 -3.249 1.00 95.62 83 VAL A CA 1
ATOM 605 C C . VAL A 1 83 ? 3.426 -13.456 -4.511 1.00 95.62 83 VAL A C 1
ATOM 607 O O . VAL A 1 83 ? 3.156 -12.679 -5.425 1.00 95.62 83 VAL A O 1
ATOM 610 N N . ARG A 1 84 ? 3.030 -14.736 -4.528 1.00 95.88 84 ARG A N 1
ATOM 611 C CA . ARG A 1 84 ? 2.251 -15.312 -5.626 1.00 95.88 84 ARG A CA 1
ATOM 612 C C . ARG A 1 84 ? 0.883 -14.643 -5.784 1.00 95.88 84 ARG A C 1
ATOM 614 O O . ARG A 1 84 ? 0.519 -14.278 -6.895 1.00 95.88 84 ARG A O 1
ATOM 621 N N . SER A 1 85 ? 0.174 -14.423 -4.678 1.00 96.19 85 SER A N 1
ATOM 622 C CA . SER A 1 85 ? -1.127 -13.741 -4.674 1.00 96.19 85 SER A CA 1
ATOM 623 C C . SER A 1 85 ? -1.014 -12.306 -5.205 1.00 96.19 85 SER A C 1
ATOM 625 O O . SER A 1 85 ? -1.789 -11.897 -6.068 1.00 96.19 85 SER A O 1
ATOM 627 N N . LEU A 1 86 ? 0.017 -11.563 -4.783 1.00 96.44 86 LEU A N 1
ATOM 628 C CA . LEU A 1 86 ? 0.283 -10.205 -5.283 1.00 96.44 86 LEU A CA 1
ATOM 629 C C . LEU A 1 86 ? 0.619 -10.190 -6.782 1.00 96.44 86 LEU A C 1
ATOM 631 O O . LEU A 1 86 ? 0.226 -9.272 -7.510 1.00 96.44 86 LEU A O 1
ATOM 635 N N . PHE A 1 87 ? 1.331 -11.214 -7.254 1.00 96.44 87 PHE A N 1
ATOM 636 C CA . PHE A 1 87 ? 1.636 -11.378 -8.668 1.00 96.44 87 PHE A CA 1
ATOM 637 C C . PHE A 1 87 ? 0.371 -11.635 -9.495 1.00 96.44 87 PHE A C 1
ATOM 639 O O . PHE A 1 87 ? 0.151 -10.949 -10.496 1.00 96.44 87 PHE A O 1
ATOM 646 N N . ASP A 1 88 ? -0.482 -12.560 -9.050 1.00 97.44 88 ASP A N 1
ATOM 647 C CA . ASP A 1 88 ? -1.733 -12.913 -9.728 1.00 97.44 88 ASP A CA 1
ATOM 648 C C . ASP A 1 88 ? -2.734 -11.735 -9.724 1.00 97.44 88 ASP A C 1
ATOM 650 O O . ASP A 1 88 ? -3.431 -11.504 -10.716 1.00 97.44 88 ASP A O 1
ATOM 654 N N . ALA A 1 89 ? -2.717 -10.905 -8.674 1.00 97.19 89 ALA A N 1
ATOM 655 C CA . ALA A 1 89 ? -3.460 -9.643 -8.585 1.00 97.19 89 ALA A CA 1
ATOM 656 C C . ALA A 1 89 ? -2.865 -8.490 -9.426 1.00 97.19 89 ALA A C 1
ATOM 658 O O . ALA A 1 89 ? -3.426 -7.394 -9.451 1.00 97.19 89 ALA A O 1
ATOM 659 N N . ARG A 1 90 ? -1.753 -8.720 -10.140 1.00 96.94 90 ARG A N 1
ATOM 660 C CA . ARG A 1 90 ? -1.065 -7.744 -11.009 1.00 96.94 90 ARG A CA 1
ATOM 661 C C . ARG A 1 90 ? -0.554 -6.484 -10.291 1.00 96.94 90 ARG A C 1
ATOM 663 O O . ARG A 1 90 ? -0.430 -5.433 -10.914 1.00 96.94 90 ARG A O 1
ATOM 670 N N . VAL A 1 91 ? -0.188 -6.594 -9.011 1.00 97.25 91 VAL A N 1
ATOM 671 C CA . VAL A 1 91 ? 0.332 -5.467 -8.201 1.00 97.25 91 VAL A CA 1
ATOM 672 C C . VAL A 1 91 ? 1.686 -4.951 -8.707 1.00 97.25 91 VAL A C 1
ATOM 674 O O . VAL A 1 91 ? 2.020 -3.788 -8.527 1.00 97.25 91 VAL A O 1
ATOM 677 N N . HIS A 1 92 ? 2.454 -5.796 -9.395 1.00 96.62 92 HIS A N 1
ATOM 678 C CA . HIS A 1 92 ? 3.772 -5.455 -9.934 1.00 96.62 92 HIS A CA 1
ATOM 679 C C . HIS A 1 92 ? 3.732 -4.483 -11.128 1.00 96.62 92 HIS A C 1
ATOM 681 O O . HIS A 1 92 ? 4.785 -4.035 -11.577 1.00 96.62 92 HIS A O 1
ATOM 687 N N . LEU A 1 93 ? 2.555 -4.178 -11.686 1.00 96.69 93 LEU A N 1
ATOM 688 C CA . LEU A 1 93 ? 2.429 -3.290 -12.842 1.00 96.69 93 LEU A CA 1
ATOM 689 C C . LEU A 1 93 ? 2.443 -1.820 -12.403 1.00 96.69 93 LEU A C 1
ATOM 691 O O . LEU A 1 93 ? 1.523 -1.358 -11.733 1.00 96.69 93 LEU A O 1
ATOM 695 N N . GLY A 1 94 ? 3.467 -1.079 -12.828 1.00 95.94 94 GLY A N 1
ATOM 696 C CA . GLY A 1 94 ? 3.591 0.356 -12.579 1.00 95.94 94 GLY A CA 1
ATOM 697 C C . GLY A 1 94 ? 2.901 1.231 -13.630 1.00 95.94 94 GLY A C 1
ATOM 698 O O . GLY A 1 94 ? 1.941 0.841 -14.291 1.00 95.94 94 GLY A O 1
ATOM 699 N N . HIS A 1 95 ? 3.406 2.449 -13.803 1.00 95.88 95 HIS A N 1
ATOM 700 C CA . HIS A 1 95 ? 3.043 3.331 -14.914 1.00 95.88 95 HIS A CA 1
ATOM 701 C C . HIS A 1 95 ? 4.124 3.295 -16.002 1.00 95.88 95 HIS A C 1
ATOM 703 O O . HIS A 1 95 ? 5.091 2.537 -15.920 1.00 95.88 95 HIS A O 1
ATOM 709 N N . LYS A 1 96 ? 3.968 4.132 -17.031 1.00 96.50 96 LYS A N 1
ATOM 710 C CA . LYS A 1 96 ? 5.034 4.353 -18.008 1.00 96.50 96 LYS A CA 1
ATOM 711 C C . LYS A 1 96 ? 6.236 5.031 -17.348 1.00 96.50 96 LYS A C 1
ATOM 713 O O . LYS A 1 96 ? 6.039 5.923 -16.521 1.00 96.50 96 LYS A O 1
ATOM 718 N N . ALA A 1 97 ? 7.445 4.716 -17.806 1.00 92.88 97 ALA A N 1
ATOM 719 C CA . ALA A 1 97 ? 8.698 5.284 -17.296 1.00 92.88 97 ALA A CA 1
ATOM 720 C C . ALA A 1 97 ? 8.724 6.828 -17.284 1.00 92.88 97 ALA A C 1
ATOM 722 O O . ALA A 1 97 ? 9.310 7.436 -16.393 1.00 92.88 97 ALA A O 1
ATOM 723 N N . GLY A 1 98 ? 8.038 7.483 -18.230 1.00 93.06 98 GLY A N 1
ATOM 724 C CA . GLY A 1 98 ? 7.924 8.948 -18.273 1.00 93.06 98 GLY A CA 1
ATOM 725 C C . GLY A 1 98 ? 7.083 9.566 -17.145 1.00 93.06 98 GLY A C 1
ATOM 726 O O . GLY A 1 98 ? 7.218 10.752 -16.864 1.00 93.06 98 GLY A O 1
ATOM 727 N N . CYS A 1 99 ? 6.228 8.783 -16.484 1.00 94.94 99 CYS A N 1
ATOM 728 C CA . CYS A 1 99 ? 5.428 9.213 -15.334 1.00 94.94 99 CYS A CA 1
ATOM 729 C C . CYS A 1 99 ? 6.074 8.823 -13.994 1.00 94.94 99 CYS A C 1
ATOM 731 O O . CYS A 1 99 ? 5.447 8.981 -12.945 1.00 94.94 99 CYS A O 1
ATOM 733 N N . ARG A 1 100 ? 7.299 8.282 -14.016 1.00 94.50 100 ARG A N 1
ATOM 734 C CA . ARG A 1 100 ? 7.991 7.814 -12.818 1.00 94.50 100 ARG A CA 1
ATOM 735 C C . ARG A 1 100 ? 8.378 8.980 -11.917 1.00 94.50 100 ARG A C 1
ATOM 737 O O . ARG A 1 100 ? 8.948 9.974 -12.360 1.00 94.50 100 ARG A O 1
ATOM 744 N N . HIS A 1 101 ? 8.122 8.821 -10.623 1.00 95.69 101 HIS A N 1
ATOM 745 C CA . HIS A 1 101 ? 8.591 9.746 -9.600 1.00 95.69 101 HIS A CA 1
ATOM 746 C C . HIS A 1 101 ? 9.989 9.347 -9.102 1.00 95.69 101 HIS A C 1
ATOM 748 O O . HIS A 1 101 ? 10.228 8.172 -8.840 1.00 95.69 101 HIS A O 1
ATOM 754 N N . ARG A 1 102 ? 10.893 10.312 -8.879 1.00 96.19 102 ARG A N 1
ATOM 755 C CA . ARG A 1 102 ? 12.282 10.042 -8.445 1.00 96.19 102 ARG A CA 1
ATOM 756 C C . ARG A 1 102 ? 12.369 9.242 -7.137 1.00 96.19 102 ARG A C 1
ATOM 758 O O . ARG A 1 102 ? 13.185 8.345 -7.009 1.00 96.19 102 ARG A O 1
ATOM 765 N N . PHE A 1 103 ? 11.483 9.510 -6.174 1.00 97.12 103 PHE A N 1
ATOM 766 C CA . PHE A 1 103 ? 11.428 8.737 -4.919 1.00 97.12 103 PHE A CA 1
ATOM 767 C C . PHE A 1 103 ? 10.866 7.315 -5.068 1.00 97.12 103 PHE A C 1
ATOM 769 O O . PHE A 1 103 ? 10.939 6.547 -4.117 1.00 97.12 103 PHE A O 1
ATOM 776 N N . MET A 1 104 ? 10.305 6.959 -6.228 1.00 96.75 104 MET A N 1
ATOM 777 C CA . MET A 1 104 ? 9.841 5.595 -6.503 1.00 96.75 104 MET A CA 1
ATOM 778 C C . MET A 1 104 ? 10.926 4.715 -7.135 1.00 96.75 104 MET A C 1
ATOM 780 O O . MET A 1 104 ? 10.762 3.503 -7.163 1.00 96.75 104 MET A O 1
ATOM 784 N N . GLU A 1 105 ? 12.048 5.292 -7.584 1.00 94.62 105 GLU A N 1
ATOM 785 C CA . GLU A 1 105 ? 13.190 4.556 -8.148 1.00 94.62 105 GLU A CA 1
ATOM 786 C C . GLU A 1 105 ? 13.666 3.356 -7.304 1.00 94.62 105 GLU A C 1
ATOM 788 O O . GLU A 1 105 ? 13.844 2.296 -7.898 1.00 94.62 105 GLU A O 1
ATOM 793 N N . PRO A 1 106 ? 13.828 3.439 -5.963 1.00 96.31 106 PRO A N 1
ATOM 794 C CA . PRO A 1 106 ? 14.315 2.297 -5.179 1.00 96.31 106 PRO A CA 1
ATOM 795 C C . PRO A 1 106 ? 13.316 1.133 -5.069 1.00 96.31 106 PRO A C 1
ATOM 797 O O . PRO A 1 106 ? 13.724 0.011 -4.781 1.00 96.31 106 PRO A O 1
ATOM 800 N N . TYR A 1 107 ? 12.026 1.385 -5.311 1.00 96.94 107 TYR A N 1
ATOM 801 C CA . TYR A 1 107 ? 10.960 0.378 -5.231 1.00 96.94 107 TYR A CA 1
ATOM 802 C C . TYR A 1 107 ? 10.659 -0.282 -6.588 1.00 96.94 107 TYR A C 1
ATOM 804 O O . TYR A 1 107 ? 9.804 -1.166 -6.687 1.00 96.94 107 TYR A O 1
ATOM 812 N N . ILE A 1 108 ? 11.329 0.161 -7.654 1.00 96.56 108 ILE A N 1
ATOM 813 C CA . ILE A 1 108 ? 11.153 -0.347 -9.015 1.00 96.56 108 ILE A CA 1
ATOM 814 C C . ILE A 1 108 ? 12.241 -1.382 -9.294 1.00 96.56 108 ILE A C 1
ATOM 816 O O . ILE A 1 108 ? 13.429 -1.086 -9.215 1.00 96.56 108 ILE A O 1
ATOM 820 N N . PHE A 1 109 ? 11.826 -2.590 -9.674 1.00 95.69 109 PHE A N 1
ATOM 821 C CA . PHE A 1 109 ? 12.727 -3.676 -10.056 1.00 95.69 109 PHE A CA 1
ATOM 822 C C . PHE A 1 109 ? 13.389 -3.414 -11.418 1.00 95.69 109 PHE A C 1
ATOM 824 O O . PHE A 1 109 ? 14.565 -3.700 -11.628 1.00 95.69 109 PHE A O 1
ATOM 831 N N . GLY A 1 110 ? 12.630 -2.853 -12.361 1.00 94.69 110 GLY A N 1
ATOM 832 C CA . GLY A 1 110 ? 13.113 -2.506 -13.696 1.00 94.69 110 GLY A CA 1
ATOM 833 C C . GLY A 1 110 ? 11.993 -2.007 -14.602 1.00 94.69 110 GLY A C 1
ATOM 834 O O . GLY A 1 110 ? 10.854 -1.851 -14.168 1.00 94.69 110 GLY A O 1
ATOM 835 N N . SER A 1 111 ? 12.300 -1.772 -15.877 1.00 95.06 111 SER A N 1
ATOM 836 C CA . SER A 1 111 ? 11.311 -1.389 -16.888 1.00 95.06 111 SER A CA 1
ATOM 837 C C . SER A 1 111 ? 11.343 -2.343 -18.082 1.00 95.06 111 SER A C 1
ATOM 839 O O . SER A 1 111 ? 12.403 -2.779 -18.534 1.00 95.06 111 SER A O 1
ATOM 841 N N . ARG A 1 112 ? 10.163 -2.686 -18.609 1.00 95.12 112 ARG A N 1
ATOM 842 C CA . ARG A 1 112 ? 10.001 -3.526 -19.804 1.00 95.12 112 ARG A CA 1
ATOM 843 C C . ARG A 1 112 ? 8.989 -2.872 -20.730 1.00 95.12 112 ARG A C 1
ATOM 845 O O . ARG A 1 112 ? 7.863 -2.638 -20.314 1.00 95.12 112 ARG A O 1
ATOM 852 N N . LEU A 1 113 ? 9.364 -2.625 -21.988 1.00 94.75 113 LEU A N 1
ATOM 853 C CA . LEU A 1 113 ? 8.488 -1.960 -22.971 1.00 94.75 113 LEU A CA 1
ATOM 854 C C . LEU A 1 113 ? 7.947 -0.610 -22.449 1.00 94.75 113 LEU A C 1
ATOM 856 O O . LEU A 1 113 ? 6.752 -0.343 -22.530 1.00 94.75 113 LEU A O 1
ATOM 860 N N . ASP A 1 114 ? 8.825 0.195 -21.843 1.00 93.56 114 ASP A N 1
ATOM 861 C CA . ASP A 1 114 ? 8.508 1.476 -21.187 1.00 93.56 114 ASP A CA 1
ATOM 862 C C . ASP A 1 114 ? 7.498 1.408 -20.032 1.00 93.56 114 ASP A C 1
ATOM 864 O O . ASP A 1 114 ? 7.081 2.451 -19.529 1.00 93.56 114 ASP A O 1
ATOM 868 N N . GLN A 1 115 ? 7.128 0.210 -19.579 1.00 96.00 115 GLN A N 1
ATOM 869 C CA . GLN A 1 115 ? 6.296 -0.024 -18.406 1.00 96.00 115 GLN A CA 1
ATOM 870 C C . GLN A 1 115 ? 7.195 -0.362 -17.212 1.00 96.00 115 GLN A C 1
ATOM 872 O O . GLN A 1 115 ? 7.985 -1.309 -17.276 1.00 96.00 115 GLN A O 1
ATOM 877 N N . ASP A 1 116 ? 7.080 0.402 -16.128 1.00 96.50 116 ASP A N 1
ATOM 878 C CA . ASP A 1 116 ? 7.833 0.141 -14.901 1.00 96.50 116 ASP A CA 1
ATOM 879 C C . ASP A 1 116 ? 7.240 -1.077 -14.162 1.00 96.50 116 ASP A C 1
ATOM 881 O O . ASP A 1 116 ? 6.019 -1.277 -14.130 1.00 96.50 116 ASP A O 1
ATOM 885 N N . ILE A 1 117 ? 8.113 -1.898 -13.577 1.00 97.12 117 ILE A N 1
ATOM 886 C CA . ILE A 1 117 ? 7.776 -3.101 -12.809 1.00 97.12 117 ILE A CA 1
ATOM 887 C C . ILE A 1 117 ? 8.197 -2.881 -11.356 1.00 97.12 117 ILE A C 1
ATOM 889 O O . ILE A 1 117 ? 9.365 -2.603 -11.080 1.00 97.12 117 ILE A O 1
ATOM 893 N N . ILE A 1 118 ? 7.248 -3.011 -10.432 1.00 97.75 118 ILE A N 1
ATOM 894 C CA . ILE A 1 118 ? 7.458 -2.821 -8.991 1.00 97.75 118 ILE A CA 1
ATOM 895 C C . ILE A 1 118 ? 8.042 -4.099 -8.377 1.00 97.75 118 ILE A C 1
ATOM 897 O O . ILE A 1 118 ? 7.633 -5.208 -8.734 1.00 97.75 118 ILE A O 1
ATOM 901 N N . ASP A 1 119 ? 8.972 -3.940 -7.437 1.00 97.31 119 ASP A N 1
ATOM 902 C CA . ASP A 1 119 ? 9.540 -5.047 -6.669 1.00 97.31 119 ASP A CA 1
ATOM 903 C C . ASP A 1 119 ? 8.529 -5.593 -5.637 1.00 97.31 119 ASP A C 1
ATOM 905 O O . ASP A 1 119 ? 8.115 -4.908 -4.692 1.00 97.31 119 ASP A O 1
ATOM 909 N N . LEU A 1 120 ? 8.109 -6.849 -5.823 1.00 96.88 120 LEU A N 1
ATOM 910 C CA . LEU A 1 120 ? 7.136 -7.503 -4.948 1.00 96.88 120 LEU A CA 1
ATOM 911 C C . LEU A 1 120 ? 7.729 -7.963 -3.614 1.00 96.88 120 LEU A C 1
ATOM 913 O O . LEU A 1 120 ? 6.971 -8.067 -2.650 1.00 96.88 120 LEU A O 1
ATOM 917 N N . GLU A 1 121 ? 9.036 -8.215 -3.522 1.00 95.81 121 GLU A N 1
ATOM 918 C CA . GLU A 1 121 ? 9.669 -8.606 -2.254 1.00 95.81 121 GLU A CA 1
ATOM 919 C C . GLU A 1 121 ? 9.639 -7.429 -1.279 1.00 95.81 121 GLU A C 1
ATOM 921 O O . GLU A 1 121 ? 9.178 -7.551 -0.139 1.00 95.81 121 GLU A O 1
ATOM 926 N N . GLN A 1 122 ? 10.016 -6.248 -1.774 1.00 96.12 122 GLN A N 1
ATOM 927 C CA . GLN A 1 122 ? 9.891 -5.006 -1.019 1.00 96.12 122 GLN A CA 1
ATOM 928 C C . GLN A 1 122 ? 8.428 -4.700 -0.695 1.00 96.12 122 GLN A C 1
ATOM 930 O O . GLN A 1 122 ? 8.113 -4.371 0.450 1.00 96.12 122 GLN A O 1
ATOM 935 N N . THR A 1 123 ? 7.518 -4.837 -1.664 1.00 97.00 123 THR A N 1
ATOM 936 C CA . THR A 1 123 ? 6.083 -4.594 -1.438 1.00 97.00 123 THR A CA 1
ATOM 937 C C . THR A 1 123 ? 5.529 -5.499 -0.336 1.00 97.00 123 THR A C 1
ATOM 939 O O . THR A 1 123 ? 4.810 -5.018 0.537 1.00 97.00 123 THR A O 1
ATOM 942 N N . ALA A 1 124 ? 5.896 -6.784 -0.324 1.00 96.25 124 ALA A N 1
ATOM 943 C CA . ALA A 1 124 ? 5.472 -7.739 0.695 1.00 96.25 124 ALA A CA 1
ATOM 944 C C . ALA A 1 124 ? 5.961 -7.346 2.099 1.00 96.25 124 ALA A C 1
ATOM 946 O O . ALA A 1 124 ? 5.169 -7.355 3.043 1.00 96.25 124 ALA A O 1
ATOM 947 N N . ALA A 1 125 ? 7.226 -6.934 2.235 1.00 95.75 125 ALA A N 1
ATOM 948 C CA . ALA A 1 125 ? 7.778 -6.481 3.512 1.00 95.75 125 ALA A CA 1
ATOM 949 C C . ALA A 1 125 ? 7.061 -5.225 4.044 1.00 95.75 125 ALA A C 1
ATOM 951 O O . ALA A 1 125 ? 6.668 -5.174 5.210 1.00 95.75 125 ALA A O 1
ATOM 952 N N . HIS A 1 126 ? 6.831 -4.225 3.186 1.00 96.69 126 HIS A N 1
ATOM 953 C CA . HIS A 1 126 ? 6.134 -2.996 3.582 1.00 96.69 126 HIS A CA 1
ATOM 954 C C . HIS A 1 126 ? 4.652 -3.246 3.886 1.00 96.69 126 HIS A C 1
ATOM 956 O O . HIS A 1 126 ? 4.118 -2.682 4.842 1.00 96.69 126 HIS A O 1
ATOM 962 N N . LEU A 1 127 ? 3.993 -4.114 3.115 1.00 96.69 127 LEU A N 1
ATOM 963 C CA . LEU A 1 1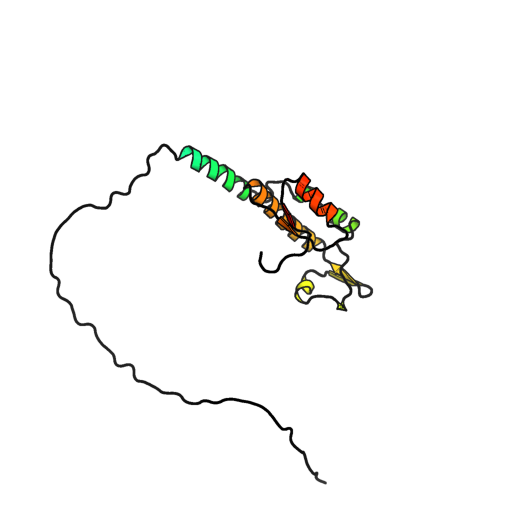27 ? 2.602 -4.493 3.347 1.00 96.69 127 LEU A CA 1
ATOM 964 C C . LEU A 1 127 ? 2.438 -5.203 4.695 1.00 96.69 127 LEU A C 1
ATOM 966 O O . LEU A 1 127 ? 1.499 -4.898 5.428 1.00 96.69 127 LEU A O 1
ATOM 970 N N . GLN A 1 128 ? 3.367 -6.093 5.054 1.00 95.56 128 GLN A N 1
ATOM 971 C CA . GLN A 1 128 ? 3.350 -6.764 6.353 1.00 95.56 128 GLN A CA 1
ATOM 972 C C . GLN A 1 128 ? 3.420 -5.753 7.508 1.00 95.56 128 GLN A C 1
ATOM 974 O O . GLN A 1 128 ? 2.634 -5.839 8.451 1.00 95.56 128 GLN A O 1
ATOM 979 N N . LEU A 1 129 ? 4.327 -4.773 7.421 1.00 95.44 129 LEU A N 1
ATOM 980 C CA . LEU A 1 129 ? 4.460 -3.718 8.430 1.00 95.44 129 LEU A CA 1
ATOM 981 C C . LEU A 1 129 ? 3.197 -2.854 8.519 1.00 95.44 129 LEU A C 1
ATOM 983 O O . LEU A 1 129 ? 2.735 -2.561 9.622 1.00 95.44 129 LEU A O 1
ATOM 987 N N . ALA A 1 130 ? 2.622 -2.482 7.372 1.00 97.00 130 ALA A N 1
ATOM 988 C CA . ALA A 1 130 ? 1.400 -1.690 7.314 1.00 97.00 130 ALA A CA 1
ATOM 989 C C . ALA A 1 130 ? 0.222 -2.424 7.969 1.00 97.00 130 ALA A C 1
ATOM 991 O O . ALA A 1 130 ? -0.438 -1.858 8.838 1.00 97.00 130 ALA A O 1
ATOM 992 N N . LEU A 1 131 ? -0.002 -3.694 7.617 1.00 96.44 131 LEU A N 1
ATOM 993 C CA . LEU A 1 131 ? -1.091 -4.486 8.188 1.00 96.44 131 LEU A CA 1
ATOM 994 C C . LEU A 1 131 ? -0.900 -4.724 9.689 1.00 96.44 131 LEU A C 1
ATOM 996 O O . LEU A 1 131 ? -1.866 -4.624 10.445 1.00 96.44 131 LEU A O 1
ATOM 1000 N N . ASN A 1 132 ? 0.333 -4.981 10.137 1.00 95.38 132 ASN A N 1
ATOM 1001 C CA . ASN A 1 132 ? 0.621 -5.133 11.562 1.00 95.38 132 ASN A CA 1
ATOM 1002 C C . ASN A 1 132 ? 0.317 -3.836 12.330 1.00 95.38 132 ASN A C 1
ATOM 1004 O O . ASN A 1 132 ? -0.350 -3.855 13.365 1.00 95.38 132 ASN A O 1
ATOM 1008 N N . PHE A 1 133 ? 0.729 -2.687 11.787 1.00 95.62 133 PHE A N 1
ATOM 1009 C CA . PHE A 1 133 ? 0.424 -1.386 12.377 1.00 95.62 133 PHE A CA 1
ATOM 1010 C C . PHE A 1 133 ? -1.086 -1.130 12.450 1.00 95.62 133 PHE A C 1
ATOM 1012 O O . PHE A 1 133 ? -1.597 -0.769 13.511 1.00 95.62 133 PHE A O 1
ATOM 1019 N N . THR A 1 134 ? -1.819 -1.367 11.360 1.00 96.06 134 THR A N 1
ATOM 1020 C CA . THR A 1 134 ? -3.279 -1.204 11.332 1.00 96.06 134 THR A CA 1
ATOM 1021 C C . THR A 1 134 ? -3.969 -2.112 12.351 1.00 96.06 134 THR A C 1
ATOM 1023 O O . THR A 1 134 ? -4.854 -1.648 13.069 1.00 96.06 134 THR A O 1
ATOM 1026 N N . ALA A 1 135 ? -3.533 -3.368 12.482 1.00 95.25 135 ALA A N 1
ATOM 1027 C CA . ALA A 1 135 ? -4.076 -4.301 13.467 1.00 95.25 135 ALA A CA 1
ATOM 1028 C C . ALA A 1 135 ? -3.825 -3.833 14.912 1.00 95.25 135 ALA A C 1
ATOM 1030 O O . ALA A 1 135 ? -4.733 -3.877 15.742 1.00 95.25 135 ALA A O 1
ATOM 1031 N N . HIS A 1 136 ? -2.636 -3.295 15.211 1.00 94.50 136 HIS A N 1
ATOM 1032 C CA . HIS A 1 136 ? -2.354 -2.700 16.520 1.00 94.50 136 HIS A CA 1
ATOM 1033 C C . HIS A 1 136 ? -3.207 -1.456 16.807 1.00 94.50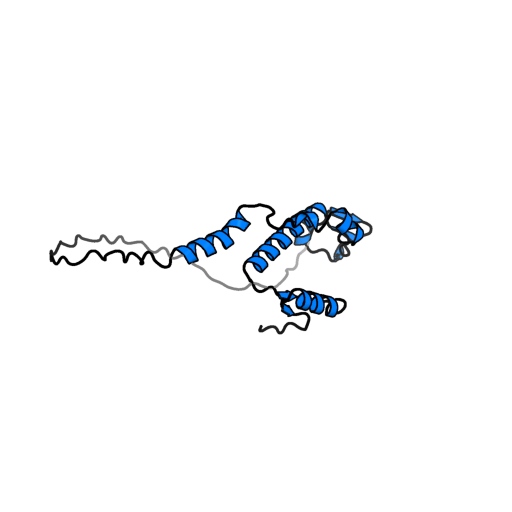 136 HIS A C 1
ATOM 1035 O O . HIS A 1 136 ? -3.651 -1.278 17.943 1.00 94.50 136 HIS A O 1
ATOM 1041 N N . VAL A 1 137 ? -3.457 -0.600 15.810 1.00 95.19 137 VAL A N 1
ATOM 1042 C CA . VAL A 1 137 ? -4.337 0.573 15.964 1.00 95.19 137 VAL A CA 1
ATOM 1043 C C . VAL A 1 137 ? -5.776 0.134 16.241 1.00 95.19 137 VAL A C 1
ATOM 1045 O O . VAL A 1 137 ? -6.381 0.624 17.195 1.00 95.19 137 VAL A O 1
ATOM 1048 N N . ALA A 1 138 ? -6.289 -0.837 15.482 1.00 95.00 138 ALA A N 1
ATOM 1049 C CA . ALA A 1 138 ? -7.628 -1.392 15.679 1.00 95.00 138 ALA A CA 1
ATOM 1050 C C . ALA A 1 138 ? -7.777 -2.052 17.063 1.00 95.00 138 ALA A C 1
ATOM 1052 O O . ALA A 1 138 ? -8.741 -1.791 17.781 1.00 95.00 138 ALA A O 1
ATOM 1053 N N . TYR A 1 139 ? -6.778 -2.829 17.500 1.00 94.06 139 TYR A N 1
ATOM 1054 C CA . TYR A 1 139 ? -6.757 -3.451 18.830 1.00 94.06 139 TYR A CA 1
ATOM 1055 C C . TYR A 1 139 ? -6.824 -2.418 19.966 1.00 94.06 139 TYR A C 1
ATOM 1057 O O . TYR A 1 139 ? -7.469 -2.635 20.992 1.00 94.06 139 TYR A O 1
ATOM 1065 N N . ARG A 1 140 ? -6.202 -1.251 19.765 1.00 93.31 140 ARG A N 1
ATOM 1066 C CA . ARG A 1 140 ? -6.229 -0.118 20.702 1.00 93.31 140 ARG A CA 1
ATOM 1067 C C . ARG A 1 140 ? -7.491 0.739 20.601 1.00 93.31 140 ARG A C 1
ATOM 1069 O O . ARG A 1 140 ? -7.563 1.764 21.275 1.00 93.31 140 ARG A O 1
ATOM 1076 N N . LYS A 1 141 ? -8.475 0.333 19.791 1.00 93.94 141 LYS A N 1
ATOM 1077 C CA . LYS A 1 141 ? -9.699 1.098 19.504 1.00 93.94 141 LYS A CA 1
ATOM 1078 C C . LYS A 1 141 ? -9.396 2.480 18.910 1.00 93.94 141 LYS A C 1
ATOM 1080 O O . LYS A 1 141 ? -10.079 3.459 19.210 1.00 93.94 141 LYS A O 1
ATOM 1085 N N . GLY A 1 142 ? -8.332 2.567 18.112 1.00 94.25 142 GLY A N 1
ATOM 1086 C CA . GLY A 1 142 ? -8.012 3.759 17.338 1.00 94.25 142 GLY A CA 1
ATOM 1087 C C . GLY A 1 142 ? -8.977 3.936 16.168 1.00 94.25 142 GLY A C 1
ATOM 1088 O O . GLY A 1 142 ? -9.545 2.972 15.673 1.00 94.25 142 GLY A O 1
ATOM 1089 N N . ILE A 1 143 ? -9.146 5.179 15.727 1.00 96.38 143 ILE A N 1
ATOM 1090 C CA . ILE A 1 143 ? -10.007 5.522 14.593 1.00 96.38 143 ILE A CA 1
ATOM 1091 C C . ILE A 1 143 ? -9.225 5.314 13.293 1.00 96.38 143 ILE A C 1
ATOM 1093 O O . ILE A 1 143 ? -8.145 5.895 13.137 1.00 96.38 143 ILE A O 1
ATOM 1097 N N . ILE A 1 144 ? -9.773 4.546 12.347 1.00 97.25 144 ILE A N 1
ATOM 1098 C CA . ILE A 1 144 ? -9.181 4.352 11.017 1.00 97.25 144 ILE A CA 1
ATOM 1099 C C . ILE A 1 144 ? -10.042 5.069 9.970 1.00 97.25 144 ILE A C 1
ATOM 1101 O O . ILE A 1 144 ? -11.267 4.949 9.947 1.00 97.25 144 ILE A O 1
ATOM 1105 N N . LEU A 1 145 ? -9.390 5.835 9.088 1.00 96.31 145 LEU A N 1
ATOM 1106 C CA . LEU A 1 145 ? -10.045 6.547 7.991 1.00 96.31 145 LEU A CA 1
ATOM 1107 C C . LEU A 1 145 ? -9.534 6.048 6.638 1.00 96.31 145 LEU A C 1
ATOM 1109 O O . LEU A 1 145 ? -8.386 6.291 6.263 1.00 96.31 145 LEU A O 1
ATOM 1113 N N . PHE A 1 146 ? -10.414 5.421 5.862 1.00 96.94 146 PHE A N 1
ATOM 1114 C CA . PHE A 1 146 ? -10.133 5.060 4.475 1.00 96.94 146 PHE A CA 1
ATOM 1115 C C . PHE A 1 146 ? -10.296 6.272 3.558 1.00 96.94 146 PHE A C 1
ATOM 1117 O O . PHE A 1 146 ? -11.365 6.881 3.504 1.00 96.94 146 PHE A O 1
ATOM 1124 N N . VAL A 1 147 ? -9.261 6.601 2.783 1.00 95.50 147 VAL A N 1
ATOM 1125 C CA . VAL A 1 147 ? -9.299 7.704 1.812 1.00 95.50 147 VAL A CA 1
ATOM 1126 C C . VAL A 1 147 ? -9.040 7.166 0.412 1.00 95.50 147 VAL A C 1
ATOM 1128 O O . VAL A 1 147 ? -8.025 6.527 0.156 1.00 95.50 147 VAL A O 1
ATOM 1131 N N . SER A 1 148 ? -9.949 7.444 -0.522 1.00 95.12 148 SER A N 1
ATOM 1132 C CA . SER A 1 148 ? -9.757 7.109 -1.936 1.00 95.12 148 SER A CA 1
ATOM 1133 C C . SER A 1 148 ? -10.467 8.108 -2.836 1.00 95.12 148 SER A C 1
ATOM 1135 O O . SER A 1 148 ? -11.651 8.377 -2.668 1.00 95.12 148 SER A O 1
ATOM 1137 N N . ARG A 1 149 ? -9.765 8.651 -3.832 1.00 94.81 149 ARG A N 1
ATOM 1138 C CA . ARG A 1 149 ? -10.349 9.573 -4.825 1.00 94.81 149 ARG A CA 1
ATOM 1139 C C . ARG A 1 149 ? -10.748 8.871 -6.128 1.00 94.81 149 ARG A C 1
ATOM 1141 O O . ARG A 1 149 ? -11.299 9.510 -7.026 1.00 94.81 149 ARG A O 1
ATOM 1148 N N . HIS A 1 150 ? -10.499 7.565 -6.240 1.00 94.94 150 HIS A N 1
ATOM 1149 C CA . HIS A 1 150 ? -10.793 6.790 -7.442 1.00 94.94 150 HIS A CA 1
ATOM 1150 C C . HIS A 1 150 ? -12.278 6.433 -7.530 1.00 94.94 150 HIS A C 1
ATOM 1152 O O . HIS A 1 150 ? -12.749 5.511 -6.868 1.00 94.94 150 HIS A O 1
ATOM 1158 N N . ARG A 1 151 ? -12.998 7.120 -8.429 1.00 93.75 151 ARG A N 1
ATOM 1159 C CA . ARG A 1 151 ? -14.450 6.949 -8.646 1.00 93.75 151 ARG A CA 1
ATOM 1160 C C . ARG A 1 151 ? -14.874 5.509 -8.951 1.00 93.75 151 ARG A C 1
ATOM 1162 O O . ARG A 1 151 ? -15.986 5.138 -8.603 1.00 93.75 151 ARG A O 1
ATOM 1169 N N . GLN A 1 152 ? -13.996 4.714 -9.566 1.00 96.00 152 GLN A N 1
ATOM 1170 C CA . GLN A 1 152 ? -14.246 3.305 -9.894 1.00 96.00 152 GLN A CA 1
ATOM 1171 C C . GLN A 1 152 ? -14.419 2.424 -8.648 1.00 96.00 152 GLN A C 1
ATOM 1173 O O . GLN A 1 152 ? -15.221 1.498 -8.667 1.00 96.00 152 GLN A O 1
ATOM 1178 N N . PHE A 1 153 ? -13.711 2.734 -7.558 1.00 94.81 153 PHE A N 1
ATOM 1179 C CA . PHE A 1 153 ? -13.683 1.909 -6.346 1.00 94.81 153 PHE A CA 1
ATOM 1180 C C . PHE A 1 153 ? -14.349 2.584 -5.141 1.00 94.81 153 PHE A C 1
ATOM 1182 O O . PHE A 1 153 ? -14.366 2.004 -4.061 1.00 94.81 153 PHE A O 1
ATOM 1189 N N . CYS A 1 154 ? -14.930 3.781 -5.300 1.00 95.25 154 CYS A N 1
ATOM 1190 C CA . CYS A 1 154 ? -15.548 4.522 -4.192 1.00 95.25 154 CYS A CA 1
ATOM 1191 C C . CYS A 1 154 ? -16.593 3.694 -3.432 1.00 95.25 154 CYS A C 1
ATOM 1193 O O . CYS A 1 154 ? -16.547 3.643 -2.209 1.00 95.25 154 CYS A O 1
ATOM 1195 N N . HIS A 1 155 ? -17.504 3.027 -4.146 1.00 95.56 155 HIS A N 1
ATOM 1196 C CA . HIS A 1 155 ? -18.556 2.220 -3.522 1.00 95.56 155 HIS A CA 1
ATOM 1197 C C . HIS A 1 155 ? -17.991 0.989 -2.800 1.00 95.56 155 HIS A C 1
ATOM 1199 O O . HIS A 1 155 ? -18.469 0.617 -1.734 1.00 95.56 155 HIS A O 1
ATOM 1205 N N . LEU A 1 156 ? -16.950 0.369 -3.366 1.00 97.12 156 LEU A N 1
ATOM 1206 C CA . LEU A 1 156 ? -16.285 -0.777 -2.752 1.00 97.12 156 LEU A CA 1
ATOM 1207 C C . LEU A 1 156 ? -15.638 -0.368 -1.426 1.00 97.12 156 LEU A C 1
ATOM 1209 O O . LEU A 1 156 ? -15.884 -1.014 -0.417 1.00 97.12 156 LEU A O 1
ATOM 1213 N N . VAL A 1 157 ? -14.900 0.746 -1.416 1.00 96.88 157 VAL A N 1
ATOM 1214 C CA . VAL A 1 157 ? -14.232 1.263 -0.211 1.00 96.88 157 VAL A CA 1
ATOM 1215 C C . VAL A 1 157 ? -15.239 1.680 0.871 1.00 96.88 157 VAL A C 1
ATOM 1217 O O . VAL A 1 157 ? -15.012 1.441 2.055 1.00 96.88 157 VAL A O 1
ATOM 1220 N N . GLU A 1 158 ? -16.366 2.288 0.488 1.00 96.38 158 GLU A N 1
ATOM 1221 C CA . GLU A 1 158 ? -17.431 2.666 1.432 1.00 96.38 158 GLU A CA 1
ATOM 1222 C C . GLU A 1 158 ? -18.093 1.453 2.083 1.00 96.38 158 GLU A C 1
ATOM 1224 O O . GLU A 1 158 ? -18.383 1.480 3.279 1.00 96.38 158 GLU A O 1
ATOM 1229 N N . ASN A 1 159 ? -18.314 0.389 1.311 1.00 97.69 159 ASN A N 1
ATOM 1230 C CA . ASN A 1 159 ? -18.868 -0.848 1.842 1.00 97.69 159 ASN A CA 1
ATOM 1231 C C . ASN A 1 159 ? -17.875 -1.551 2.764 1.00 97.69 159 ASN A C 1
ATOM 1233 O O . ASN A 1 159 ? -18.248 -1.865 3.885 1.00 97.69 159 ASN A O 1
ATOM 1237 N N . THR A 1 160 ? -16.607 -1.689 2.365 1.00 97.19 160 THR A N 1
ATOM 1238 C CA . THR A 1 160 ? -15.593 -2.322 3.223 1.00 97.19 160 THR A CA 1
ATOM 1239 C C . THR A 1 160 ? -15.412 -1.579 4.542 1.00 97.19 160 THR A C 1
ATOM 1241 O O . THR A 1 160 ? -15.291 -2.208 5.584 1.00 97.19 160 THR A O 1
ATOM 1244 N N . ALA A 1 161 ? -15.445 -0.242 4.530 1.00 96.50 161 ALA A N 1
ATOM 1245 C CA . ALA A 1 161 ? -15.365 0.534 5.765 1.00 96.50 161 ALA A CA 1
ATOM 1246 C C . ALA A 1 161 ? -16.590 0.302 6.663 1.00 96.50 161 ALA A C 1
ATOM 1248 O O . ALA A 1 161 ? -16.433 0.102 7.865 1.00 96.50 161 ALA A O 1
ATOM 1249 N N . ARG A 1 162 ? -17.796 0.245 6.078 1.00 96.81 162 ARG A N 1
ATOM 1250 C CA . ARG A 1 162 ? -19.031 -0.074 6.810 1.00 96.81 162 ARG A CA 1
ATOM 1251 C C . ARG A 1 162 ? -18.990 -1.479 7.414 1.00 96.81 162 ARG A C 1
ATOM 1253 O O . ARG A 1 162 ? -19.384 -1.634 8.564 1.00 96.81 162 ARG A O 1
ATOM 1260 N N . ASP A 1 163 ? -18.497 -2.460 6.664 1.00 97.69 163 ASP A N 1
ATOM 1261 C CA . ASP A 1 163 ? -18.386 -3.854 7.101 1.00 97.69 163 ASP A CA 1
ATOM 1262 C C . ASP A 1 163 ? -17.363 -4.005 8.239 1.00 97.69 163 ASP A C 1
ATOM 1264 O O . ASP A 1 163 ? -17.585 -4.766 9.179 1.00 97.69 163 ASP A O 1
ATOM 1268 N N . CYS A 1 164 ? -16.269 -3.236 8.196 1.00 95.06 164 CYS A N 1
ATOM 1269 C CA . CYS A 1 164 ? -15.278 -3.176 9.272 1.00 95.06 164 CYS A CA 1
ATOM 1270 C C . CYS A 1 164 ? -15.724 -2.337 10.486 1.00 95.06 164 CYS A C 1
ATOM 1272 O O . CYS A 1 164 ? -15.094 -2.432 11.534 1.00 95.06 164 CYS A O 1
ATOM 1274 N N . GLY A 1 165 ? -16.779 -1.521 10.367 1.00 95.75 165 GLY A N 1
ATOM 1275 C CA . GLY A 1 165 ? -17.194 -0.572 11.409 1.00 95.75 165 GLY A CA 1
ATOM 1276 C C . GLY A 1 165 ? -16.318 0.686 11.511 1.00 95.75 165 GLY A C 1
ATOM 1277 O O . GLY A 1 165 ? -16.336 1.358 12.539 1.00 95.75 165 GLY A O 1
ATOM 1278 N N . GLU A 1 166 ? -15.570 1.012 10.456 1.00 96.69 166 GLU A N 1
ATOM 1279 C CA . GLU A 1 166 ? -14.614 2.124 10.385 1.00 96.69 166 GLU A CA 1
ATOM 1280 C C . GLU A 1 166 ? -15.104 3.248 9.452 1.00 96.69 166 GLU A C 1
ATOM 1282 O O . GLU A 1 166 ? -16.116 3.131 8.752 1.00 96.69 166 GLU A O 1
ATOM 1287 N N . TYR A 1 167 ? -14.375 4.365 9.407 1.00 96.69 167 TYR A N 1
ATOM 1288 C CA . TYR A 1 167 ? -14.773 5.543 8.633 1.00 96.69 167 TYR A CA 1
ATOM 1289 C C . TYR A 1 167 ? -14.168 5.546 7.226 1.00 96.69 167 TYR A C 1
ATOM 1291 O O . TYR A 1 167 ? -13.034 5.126 7.008 1.00 96.69 167 TYR A O 1
ATOM 1299 N N . ALA A 1 168 ? -14.891 6.111 6.255 1.00 96.88 168 ALA A N 1
ATOM 1300 C CA . ALA A 1 168 ? -14.378 6.336 4.905 1.00 96.88 168 ALA A CA 1
ATOM 1301 C C . ALA A 1 168 ? -14.696 7.742 4.391 1.00 96.88 168 ALA A C 1
ATOM 1303 O O . ALA A 1 168 ? -15.814 8.242 4.522 1.00 96.88 168 ALA A O 1
ATOM 1304 N N . HIS A 1 169 ? -13.719 8.349 3.721 1.00 95.44 169 HIS A N 1
ATOM 1305 C CA . HIS A 1 169 ? -13.869 9.581 2.964 1.00 95.44 169 HIS A CA 1
ATOM 1306 C C . HIS A 1 169 ? -13.405 9.374 1.519 1.00 95.44 169 HIS A C 1
ATOM 1308 O O . HIS A 1 169 ? -12.220 9.463 1.198 1.00 95.44 169 HIS A O 1
ATOM 1314 N N . THR A 1 170 ? -14.355 9.115 0.618 1.00 94.50 170 THR A N 1
ATOM 1315 C CA . THR A 1 170 ? -14.049 8.905 -0.810 1.00 94.50 170 THR A CA 1
ATOM 1316 C C . THR A 1 170 ? -14.493 10.060 -1.720 1.00 94.50 170 THR A C 1
ATOM 1318 O O . THR A 1 170 ? -14.184 10.125 -2.915 1.00 94.50 170 THR A O 1
ATOM 1321 N N . ARG A 1 171 ? -15.252 11.011 -1.165 1.00 91.62 171 ARG A N 1
ATOM 1322 C 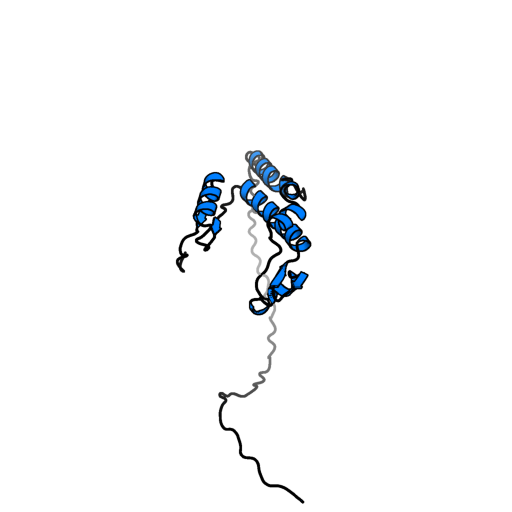CA . ARG A 1 171 ? -15.754 12.186 -1.886 1.00 91.62 171 ARG A CA 1
ATOM 1323 C C . ARG A 1 171 ? -14.689 13.281 -1.941 1.00 91.62 171 ARG A C 1
ATOM 1325 O O . ARG A 1 171 ? -13.518 13.055 -1.650 1.00 91.62 171 ARG A O 1
ATOM 1332 N N . TYR A 1 172 ? -15.066 14.429 -2.494 1.00 92.31 172 TYR A N 1
ATOM 1333 C CA . TYR A 1 172 ? -14.158 15.561 -2.631 1.00 92.31 172 TYR A CA 1
ATOM 1334 C C . TYR A 1 172 ? -13.683 16.026 -1.252 1.00 92.31 172 TYR A C 1
ATOM 1336 O O . TYR A 1 172 ? -14.507 16.381 -0.409 1.00 92.31 172 TYR A O 1
ATOM 1344 N N . PHE A 1 173 ? -12.362 16.033 -1.062 1.00 91.19 173 PHE A N 1
ATOM 1345 C CA . PHE A 1 173 ? -11.741 16.545 0.149 1.00 91.19 173 PHE A CA 1
ATOM 1346 C C . PHE A 1 173 ? -11.798 18.071 0.123 1.00 91.19 173 PHE A C 1
ATOM 1348 O O . PHE A 1 173 ? -11.234 18.706 -0.772 1.00 91.19 173 PHE A O 1
ATOM 1355 N N . LYS A 1 174 ? -12.515 18.661 1.080 1.00 91.56 174 LYS A N 1
ATOM 1356 C CA . LYS A 1 174 ? -12.556 20.116 1.245 1.00 91.56 174 LYS A CA 1
ATOM 1357 C C . LYS A 1 174 ? -11.242 20.543 1.894 1.00 91.56 174 LYS A C 1
ATOM 1359 O O . LYS A 1 174 ? -10.861 19.978 2.907 1.00 91.56 174 LYS A O 1
ATOM 1364 N N . GLY A 1 175 ? -10.562 21.542 1.333 1.00 84.94 175 GLY A N 1
ATOM 1365 C CA . GLY A 1 175 ? -9.212 21.954 1.751 1.00 84.94 175 GLY A CA 1
ATOM 1366 C C . GLY A 1 175 ? -9.078 22.563 3.156 1.00 84.94 175 GLY A C 1
ATOM 1367 O O . GLY A 1 175 ? -8.060 23.182 3.429 1.00 84.94 175 GLY A O 1
ATOM 1368 N N . ALA A 1 176 ? -10.089 22.434 4.017 1.00 65.75 176 ALA A N 1
ATOM 1369 C CA . ALA A 1 176 ? -10.140 23.033 5.350 1.00 65.75 176 ALA A CA 1
ATOM 1370 C C . ALA A 1 176 ? -10.713 22.073 6.415 1.00 65.75 176 ALA A C 1
ATOM 1372 O O . ALA A 1 176 ? -11.313 22.529 7.386 1.00 65.75 176 ALA A O 1
ATOM 1373 N N . CYS A 1 177 ? -10.591 20.761 6.205 1.00 50.72 177 CYS A N 1
ATOM 1374 C CA . CYS A 1 177 ? -10.968 19.739 7.183 1.00 50.72 177 CYS A CA 1
ATOM 1375 C C . CYS A 1 177 ? -9.729 19.153 7.854 1.00 50.72 177 CYS A C 1
ATOM 1377 O O . CYS A 1 177 ? -8.735 18.928 7.126 1.00 50.72 177 CYS A O 1
#

Sequence (177 aa):
MAPAPALPRLLSAGAWPRPLRLHVLRAATPGPARPSGRTLGSAAAAAVSDPPGSSGHADLQDRVLSEPLKHSDFFNVKELFSVRSLFDARVHLGHKAGCRHRFMEPYIFGSRLDQDIIDLEQTAAHLQLALNFTAHVAYRKGIILFVSRHRQFCHLVENTARDCGEYAHTRYFKGAC

Organism: Cnephaeus nilssonii (NCBI:txid3371016)